Protein AF-A0A0D3ILX6-F1 (afdb_monomer)

Foldseek 3Di:
DPCPCVVVCVVVVVVVVVVVLVVCVVVVVCPPSVCVCPDPVNVVVVQLVVLLVVCLVVLVVVVVVVDPDDDDDDPVVVVVVVVVSSVVSSVVSVVCCVPPVVVVVVVVVVVCVVVVPPD

InterPro domains:
  IPR052728 Oxygen and lipid transport regulator [PTHR11161] (2-114)

Organism: Emiliania huxleyi (strain CCMP1516) (NCBI:txid280463)

Secondary structure (DSSP, 8-state):
-TTHHHHHHHHHHHHHHHHHHHHHHHTT--HHHHHHHH-HHHHHHHHHHHHHHHHHHHHHHHHHHT--S-----HHHHHHHHHHHHHHHHHHHHHHIIIIIHHHHHHHHHHHHHTT---

pLDDT: mean 83.89, std 6.98, range [50.09, 94.06]

Sequence (119 aa):
AQNVSYIALSRLGWPVGLSAVAYLCFSGQAPLVNGLLSWWPLQVFGKLTFAAYIVHPVVMYGVNYSTTAPIEFSDIWFAKSFTSFLAWASLLALLLWLLAEKPAANLLALALGRLGLKG

Structure (mmCIF, N/CA/C/O backbone):
data_AF-A0A0D3ILX6-F1
#
_entry.id   AF-A0A0D3ILX6-F1
#
loop_
_atom_site.group_PDB
_atom_site.id
_atom_site.type_symbol
_atom_site.label_atom_id
_atom_site.label_alt_id
_atom_site.label_comp_id
_atom_site.label_asym_id
_atom_site.label_entity_id
_atom_site.label_seq_id
_atom_site.pdbx_PDB_ins_code
_atom_site.Cartn_x
_atom_site.Cartn_y
_atom_site.Cartn_z
_atom_site.occupancy
_atom_site.B_iso_or_equiv
_atom_site.auth_seq_id
_atom_site.auth_comp_id
_atom_site.auth_asym_id
_atom_site.auth_atom_id
_atom_site.pdbx_PDB_model_num
ATOM 1 N N . ALA A 1 1 ? 11.686 -34.018 -13.038 1.00 52.91 1 ALA A N 1
ATOM 2 C CA . ALA A 1 1 ? 10.743 -34.257 -11.919 1.00 52.91 1 ALA A CA 1
ATOM 3 C C . ALA A 1 1 ? 10.993 -33.382 -10.674 1.00 52.91 1 ALA A C 1
ATOM 5 O O . ALA A 1 1 ? 10.181 -33.415 -9.762 1.00 52.91 1 ALA A O 1
ATOM 6 N N . GLN A 1 2 ? 12.069 -32.585 -10.606 1.00 58.31 2 GLN A N 1
ATOM 7 C CA . GLN A 1 2 ? 12.555 -32.001 -9.343 1.00 58.31 2 GLN A CA 1
ATOM 8 C C . GLN A 1 2 ? 11.831 -30.719 -8.862 1.00 58.31 2 GLN A C 1
ATOM 10 O O . GLN A 1 2 ? 12.075 -30.294 -7.743 1.00 58.31 2 GLN A O 1
ATOM 15 N N . ASN A 1 3 ? 10.907 -30.125 -9.634 1.00 69.44 3 ASN A N 1
ATOM 16 C CA . ASN A 1 3 ? 10.350 -28.798 -9.293 1.00 69.44 3 ASN A CA 1
ATOM 17 C C . ASN A 1 3 ? 8.823 -28.766 -9.102 1.00 69.44 3 ASN A C 1
ATOM 19 O O . ASN A 1 3 ? 8.269 -27.708 -8.815 1.00 69.44 3 ASN A O 1
ATOM 23 N N . VAL A 1 4 ? 8.120 -29.895 -9.245 1.00 81.06 4 VAL A N 1
ATOM 24 C CA . VAL A 1 4 ? 6.645 -29.919 -9.142 1.00 81.06 4 VAL A CA 1
ATOM 25 C C . VAL A 1 4 ? 6.190 -29.618 -7.711 1.00 81.06 4 VAL A C 1
ATOM 27 O O . VAL A 1 4 ? 5.249 -28.853 -7.509 1.00 81.06 4 VAL A O 1
ATOM 30 N N . SER A 1 5 ? 6.908 -30.143 -6.714 1.00 79.00 5 SER A N 1
ATOM 31 C CA . SER A 1 5 ? 6.676 -29.833 -5.300 1.00 79.00 5 SER A CA 1
ATOM 32 C C . SER A 1 5 ? 6.920 -28.353 -4.997 1.00 79.00 5 SER A C 1
ATOM 34 O O . SER A 1 5 ? 6.090 -27.722 -4.353 1.00 79.00 5 SER A O 1
ATOM 36 N N . TYR A 1 6 ? 8.004 -27.766 -5.510 1.00 84.12 6 TYR A N 1
ATOM 37 C CA . TYR A 1 6 ? 8.312 -26.348 -5.306 1.00 84.12 6 TYR A CA 1
ATOM 38 C C . TYR A 1 6 ? 7.217 -25.427 -5.866 1.00 84.12 6 TYR A C 1
ATOM 40 O O . TYR A 1 6 ? 6.761 -24.512 -5.182 1.00 84.12 6 TYR A O 1
ATOM 48 N N . ILE A 1 7 ? 6.735 -25.695 -7.081 1.00 84.38 7 ILE A N 1
ATOM 49 C CA . ILE A 1 7 ? 5.687 -24.885 -7.720 1.00 84.38 7 ILE A CA 1
ATOM 50 C C . ILE A 1 7 ? 4.349 -25.025 -6.973 1.00 84.38 7 ILE A C 1
ATOM 52 O O . ILE A 1 7 ? 3.655 -24.033 -6.761 1.00 84.38 7 ILE A O 1
ATOM 56 N N . ALA A 1 8 ? 4.001 -26.233 -6.520 1.00 85.19 8 ALA A N 1
ATOM 57 C CA . ALA A 1 8 ? 2.767 -26.468 -5.771 1.00 85.19 8 ALA A CA 1
ATOM 58 C C . ALA A 1 8 ? 2.792 -25.833 -4.367 1.00 85.19 8 ALA A C 1
ATOM 60 O O . ALA A 1 8 ? 1.817 -25.205 -3.953 1.00 85.19 8 ALA A O 1
ATOM 61 N N . LEU A 1 9 ? 3.906 -25.959 -3.636 1.00 85.00 9 LEU A N 1
ATOM 62 C CA . LEU A 1 9 ? 4.015 -25.461 -2.262 1.00 85.00 9 LEU A CA 1
ATOM 63 C C . LEU A 1 9 ? 4.280 -23.955 -2.196 1.00 85.00 9 LEU A C 1
ATOM 65 O O . LEU A 1 9 ? 3.801 -23.312 -1.269 1.00 85.00 9 LEU A O 1
ATOM 69 N N . SER A 1 10 ? 4.994 -23.369 -3.159 1.00 86.12 10 SER A N 1
ATOM 70 C CA . SER A 1 10 ? 5.305 -21.928 -3.155 1.00 86.12 10 SER A CA 1
ATOM 71 C C . SER A 1 10 ? 4.049 -21.054 -3.147 1.00 86.12 10 SER A C 1
ATOM 73 O O . SER A 1 10 ? 3.985 -20.068 -2.415 1.00 86.12 10 SER A O 1
ATOM 75 N N . ARG A 1 11 ? 3.008 -21.449 -3.889 1.00 83.62 11 ARG A N 1
ATOM 76 C CA . ARG A 1 11 ? 1.733 -20.720 -3.933 1.00 83.62 11 ARG A CA 1
ATOM 77 C C . ARG A 1 11 ? 0.870 -20.932 -2.685 1.00 83.62 11 ARG A C 1
ATOM 79 O O . ARG A 1 11 ? 0.099 -20.045 -2.333 1.00 83.62 11 ARG A O 1
ATOM 86 N N . LEU A 1 12 ? 0.995 -22.087 -2.025 1.00 89.94 12 LEU A N 1
ATOM 87 C CA . LEU A 1 12 ? 0.221 -22.445 -0.828 1.00 89.94 12 LEU A CA 1
ATOM 88 C C . LEU A 1 12 ? 0.898 -22.027 0.483 1.00 89.94 12 LEU A C 1
ATOM 90 O O . LEU A 1 12 ? 0.209 -21.791 1.471 1.00 89.94 12 LEU A O 1
ATOM 94 N N . GLY A 1 13 ? 2.222 -21.885 0.504 1.00 90.94 13 GLY A N 1
ATOM 95 C CA . GLY A 1 13 ? 2.972 -21.544 1.713 1.00 90.94 13 GLY A CA 1
ATOM 96 C C . GLY A 1 13 ? 2.537 -20.208 2.312 1.00 90.94 13 GLY A C 1
ATOM 97 O O . GLY A 1 13 ? 2.346 -20.104 3.521 1.00 90.94 13 GLY A O 1
ATOM 98 N N . TRP A 1 14 ? 2.292 -19.209 1.460 1.00 88.12 14 TRP A N 1
ATOM 99 C CA . TRP A 1 14 ? 1.811 -17.896 1.888 1.00 88.12 14 TRP A CA 1
ATOM 100 C C . TRP A 1 14 ? 0.410 -17.927 2.534 1.00 88.12 14 TRP A C 1
ATOM 102 O O . TRP A 1 14 ? 0.295 -17.508 3.688 1.00 88.12 14 TRP A O 1
ATOM 112 N N . PRO A 1 15 ? -0.657 -18.438 1.878 1.00 93.56 15 PRO A N 1
ATOM 113 C CA . PRO A 1 15 ? -1.985 -18.484 2.490 1.00 93.56 15 PRO A CA 1
ATOM 114 C C . PRO A 1 15 ? -2.047 -19.408 3.712 1.00 93.56 15 PRO A C 1
ATOM 116 O O . PRO A 1 15 ? -2.723 -19.071 4.681 1.00 93.56 15 PRO A O 1
ATOM 119 N N . VAL A 1 16 ? -1.318 -20.531 3.713 1.00 94.06 16 VAL A N 1
ATOM 120 C CA . VAL A 1 16 ? -1.247 -21.422 4.883 1.00 94.06 16 VAL A CA 1
ATOM 121 C C . VAL A 1 16 ? -0.596 -20.701 6.064 1.00 94.06 16 VAL A C 1
ATOM 123 O O . VAL A 1 16 ? -1.165 -20.694 7.155 1.00 94.06 16 VAL A O 1
ATOM 126 N N . GLY A 1 17 ? 0.530 -20.015 5.847 1.00 91.31 17 GLY A N 1
ATOM 127 C CA . GLY A 1 17 ? 1.182 -19.206 6.880 1.00 91.31 17 GLY A CA 1
ATOM 128 C C . GLY A 1 17 ? 0.269 -18.107 7.433 1.00 91.31 17 GLY A C 1
ATOM 129 O O . GLY A 1 17 ? 0.117 -17.986 8.647 1.00 91.31 17 GLY A O 1
ATOM 130 N N . LEU A 1 18 ? -0.412 -17.362 6.557 1.00 90.19 18 LEU A N 1
ATOM 131 C CA . LEU A 1 18 ? -1.393 -16.344 6.953 1.00 90.19 18 LEU A CA 1
ATOM 132 C C . LEU A 1 18 ? -2.551 -16.925 7.772 1.00 90.19 18 LEU A C 1
ATOM 134 O O . LEU A 1 18 ? -2.943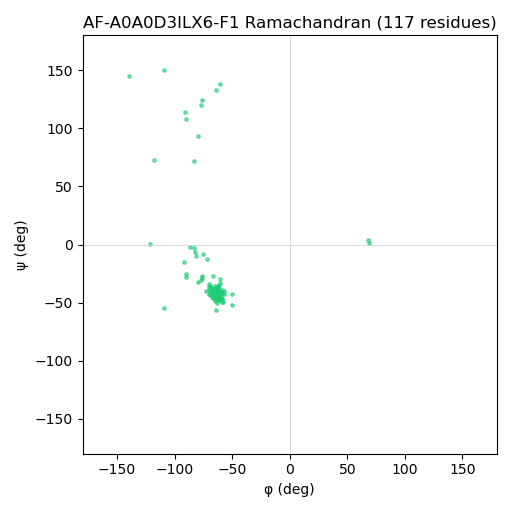 -16.330 8.773 1.00 90.19 18 LEU A O 1
ATOM 138 N N . SER A 1 19 ? -3.085 -18.084 7.378 1.00 91.94 19 SER A N 1
ATOM 139 C CA . SER A 1 19 ? -4.180 -18.737 8.103 1.00 91.94 19 SER A CA 1
ATOM 140 C C . SER A 1 19 ? -3.765 -19.173 9.510 1.00 91.94 19 SER A C 1
ATOM 142 O O . SER A 1 19 ? -4.531 -18.997 10.455 1.00 91.94 19 SER A O 1
ATOM 144 N N . ALA A 1 20 ? -2.526 -19.651 9.673 1.00 91.19 20 ALA A N 1
ATOM 145 C CA . ALA A 1 20 ? -1.971 -19.995 10.976 1.00 91.19 20 ALA A CA 1
ATOM 146 C C . ALA A 1 20 ? -1.817 -18.751 11.865 1.00 91.19 20 ALA A C 1
ATOM 148 O O . ALA A 1 20 ? -2.216 -18.778 13.027 1.00 91.19 20 ALA A O 1
ATOM 149 N N . VAL A 1 21 ? -1.313 -17.639 11.318 1.00 88.81 21 VAL A N 1
ATOM 150 C CA . VAL A 1 21 ? -1.218 -16.359 12.045 1.00 88.81 21 VAL A CA 1
ATOM 151 C C . VAL A 1 21 ? -2.603 -15.863 12.465 1.00 88.81 21 VAL A C 1
ATOM 153 O O . VAL A 1 21 ? -2.795 -15.494 13.621 1.00 88.81 21 VAL A O 1
ATOM 156 N N . ALA A 1 22 ? -3.587 -15.903 11.563 1.00 89.31 22 ALA A N 1
ATOM 157 C CA . ALA A 1 22 ? -4.959 -15.514 11.873 1.00 89.31 22 ALA A CA 1
ATOM 158 C C . ALA A 1 22 ? -5.553 -16.390 12.987 1.00 89.31 22 ALA A C 1
ATOM 160 O O . ALA A 1 22 ? -6.116 -15.864 13.945 1.00 89.31 22 ALA A O 1
ATOM 161 N N . TYR A 1 23 ? -5.371 -17.711 12.908 1.00 90.06 23 TYR A N 1
ATOM 162 C CA . TYR A 1 23 ? -5.813 -18.649 13.939 1.00 90.06 23 TYR A CA 1
ATOM 163 C C . TYR A 1 23 ? -5.184 -18.350 15.307 1.00 90.06 23 TYR A C 1
ATOM 165 O O . TYR A 1 23 ? -5.881 -18.345 16.321 1.00 90.06 23 TYR A O 1
ATOM 173 N N . LEU A 1 24 ? -3.887 -18.034 15.347 1.00 87.88 24 LEU A N 1
ATOM 174 C CA . LEU A 1 24 ? -3.193 -17.646 16.577 1.00 87.88 24 LEU A CA 1
ATOM 175 C C . LEU A 1 24 ? -3.749 -16.349 17.184 1.00 87.88 24 LEU A C 1
ATOM 177 O O . LEU A 1 24 ? -3.869 -16.257 18.407 1.00 87.88 24 LEU A O 1
ATOM 181 N N . CYS A 1 25 ? -4.126 -15.375 16.350 1.00 83.94 25 CYS A N 1
ATOM 182 C CA . CYS A 1 25 ? -4.801 -14.157 16.801 1.00 83.94 25 CYS A CA 1
ATOM 183 C C . CYS A 1 25 ? -6.202 -14.451 17.363 1.00 83.94 25 CYS A C 1
ATOM 185 O O . CYS A 1 25 ? -6.545 -13.929 18.420 1.00 83.94 25 CYS A O 1
ATOM 187 N N . PHE A 1 26 ? -6.989 -15.313 16.708 1.00 85.25 26 PHE A N 1
ATOM 188 C CA . PHE A 1 26 ? -8.325 -15.702 17.187 1.00 85.25 26 PHE A CA 1
ATOM 189 C C . PHE A 1 26 ? -8.285 -16.504 18.490 1.00 85.25 26 PHE A C 1
ATOM 191 O O . PHE A 1 26 ? -9.129 -16.308 19.359 1.00 85.25 26 PHE A O 1
ATOM 198 N N . SER A 1 27 ? -7.296 -17.385 18.645 1.00 86.38 27 SER A N 1
ATOM 199 C CA . SER A 1 27 ? -7.116 -18.207 19.847 1.00 86.38 27 SER A CA 1
ATOM 200 C C . SER A 1 27 ? -6.633 -17.389 21.060 1.00 86.38 27 SER A C 1
ATOM 202 O O . SER A 1 27 ? -6.629 -17.874 22.189 1.00 86.38 27 SER A O 1
ATOM 204 N N . GLY A 1 28 ? -6.196 -16.138 20.854 1.00 80.00 28 GLY A N 1
ATOM 205 C CA . GLY A 1 28 ? -5.710 -15.251 21.919 1.00 80.00 28 GLY A CA 1
ATOM 206 C C . GLY A 1 28 ? -4.385 -15.690 22.557 1.00 80.00 28 GLY A C 1
ATOM 207 O O . GLY A 1 28 ? -3.906 -15.049 23.489 1.00 80.00 28 GLY A O 1
ATOM 208 N N . GLN A 1 29 ? -3.763 -16.761 22.053 1.00 76.94 29 GLN A N 1
ATOM 209 C CA . GLN A 1 29 ? -2.568 -17.375 22.645 1.00 76.94 29 GLN A CA 1
ATOM 210 C C . GLN A 1 29 ? -1.248 -16.744 22.183 1.00 76.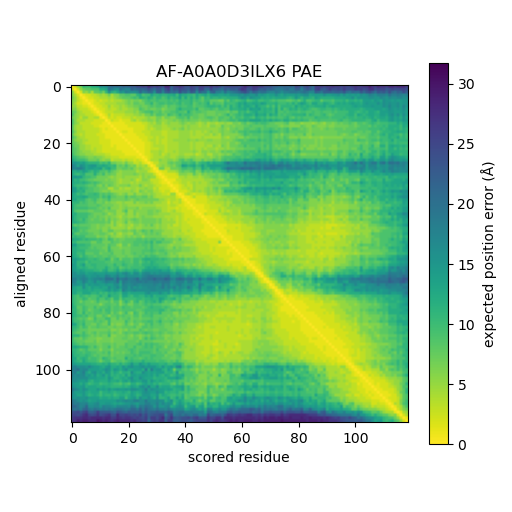94 29 GLN A C 1
ATOM 212 O O . GLN A 1 29 ? -0.180 -17.129 22.653 1.00 76.94 29 GLN A O 1
ATOM 217 N N . ALA A 1 30 ? -1.302 -15.756 21.285 1.00 81.69 30 ALA A N 1
ATOM 218 C CA . ALA A 1 30 ? -0.131 -15.068 20.750 1.00 81.69 30 ALA A CA 1
ATOM 219 C C . ALA A 1 30 ? -0.143 -13.564 21.098 1.00 81.69 30 ALA A C 1
ATOM 221 O O . ALA A 1 30 ? -0.344 -12.728 20.210 1.00 81.69 30 ALA A O 1
ATOM 222 N N . PRO A 1 31 ? 0.105 -13.180 22.369 1.00 77.38 31 PRO A N 1
ATOM 223 C CA . PRO A 1 31 ? 0.105 -11.775 22.786 1.00 77.38 31 PRO A CA 1
ATOM 224 C C . PRO A 1 31 ? 1.162 -10.942 22.047 1.00 77.38 31 PRO A C 1
ATOM 226 O O . PRO A 1 31 ? 0.933 -9.767 21.777 1.00 77.38 31 PRO A O 1
ATOM 229 N N . LEU A 1 32 ? 2.283 -11.557 21.644 1.00 81.44 32 LEU A N 1
ATOM 230 C CA . LEU A 1 32 ? 3.322 -10.900 20.847 1.00 81.44 32 LEU A CA 1
ATOM 231 C C . LEU A 1 32 ? 2.831 -10.541 19.435 1.00 81.44 32 LEU A C 1
ATOM 233 O O 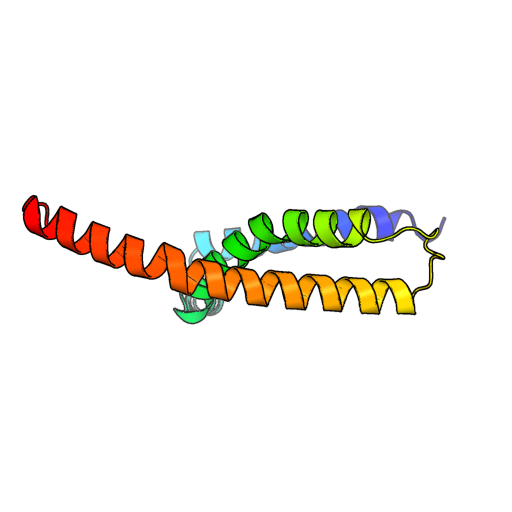. LEU A 1 32 ? 3.037 -9.420 18.976 1.00 81.44 32 LEU A O 1
ATOM 237 N N . VAL A 1 33 ? 2.162 -11.479 18.757 1.00 82.06 33 VAL A N 1
ATOM 238 C CA . VAL A 1 33 ? 1.629 -11.265 17.402 1.00 82.06 33 VAL A CA 1
ATOM 239 C C . VAL A 1 33 ? 0.503 -10.241 17.446 1.00 82.06 33 VAL A C 1
ATOM 241 O O . VAL A 1 33 ? 0.506 -9.308 16.652 1.00 82.06 33 VAL A O 1
ATOM 244 N N . ASN A 1 34 ? -0.411 -10.363 18.412 1.00 82.00 34 ASN A N 1
ATOM 245 C CA . ASN A 1 34 ? -1.498 -9.406 18.587 1.00 82.00 34 ASN A CA 1
ATOM 246 C C . ASN A 1 34 ? -0.970 -7.997 18.906 1.00 82.00 34 ASN A C 1
ATOM 248 O O . ASN A 1 34 ? -1.429 -7.021 18.322 1.00 82.00 34 ASN A O 1
ATOM 252 N N . GLY A 1 35 ? 0.051 -7.883 19.763 1.00 82.75 35 GLY A N 1
ATOM 253 C CA . GLY A 1 35 ? 0.707 -6.610 20.060 1.00 82.75 35 GLY A CA 1
ATOM 254 C C . GLY A 1 35 ? 1.328 -5.970 18.817 1.00 82.75 35 GLY A C 1
ATOM 255 O O . GLY A 1 35 ? 1.061 -4.804 18.537 1.00 82.75 35 GLY A O 1
ATOM 256 N N . LEU A 1 36 ? 2.071 -6.745 18.020 1.00 85.75 36 LEU A N 1
ATOM 257 C CA . LEU A 1 36 ? 2.668 -6.264 16.772 1.00 85.75 36 LEU A CA 1
ATOM 258 C C . LEU A 1 36 ? 1.606 -5.843 15.744 1.00 85.75 36 LEU A C 1
ATOM 260 O O . LEU A 1 36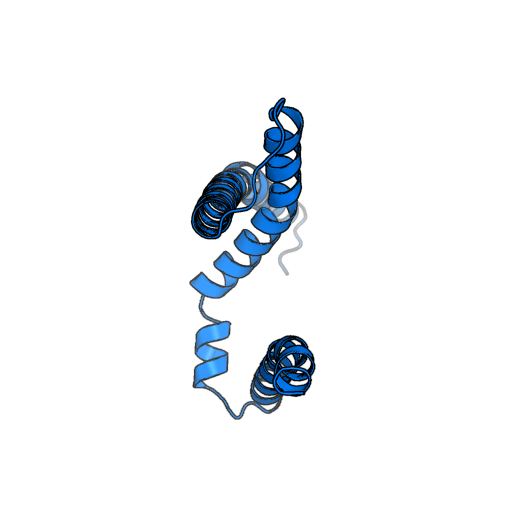 ? 1.740 -4.789 15.128 1.00 85.75 36 LEU A O 1
ATOM 264 N N . LEU A 1 37 ? 0.542 -6.635 15.573 1.00 79.44 37 LEU A N 1
ATOM 265 C CA . LEU A 1 37 ? -0.532 -6.346 14.616 1.00 79.44 37 LEU A CA 1
ATOM 266 C C . LEU A 1 37 ? -1.396 -5.154 15.037 1.00 79.44 37 LEU A C 1
ATOM 268 O O . LEU A 1 37 ? -1.844 -4.380 14.194 1.00 79.44 37 LEU A O 1
ATOM 272 N N . SER A 1 38 ? -1.600 -4.981 16.343 1.00 83.50 38 SER A N 1
ATOM 273 C CA . SER A 1 38 ? -2.300 -3.828 16.911 1.00 83.50 38 SER A CA 1
ATOM 274 C C . SER A 1 38 ? -1.456 -2.553 16.915 1.00 83.50 38 SER A C 1
ATOM 276 O O . SER A 1 38 ? -1.982 -1.479 17.211 1.00 83.50 38 SER A O 1
ATOM 278 N N . TRP A 1 39 ? -0.165 -2.644 16.582 1.00 87.12 39 TRP A N 1
ATOM 279 C CA . TRP A 1 39 ? 0.744 -1.516 16.676 1.00 87.12 39 TRP A CA 1
ATOM 280 C C . TRP A 1 39 ? 0.330 -0.403 15.707 1.00 87.12 39 TRP A C 1
ATOM 282 O O . TRP A 1 39 ? 0.068 -0.643 14.526 1.00 87.12 39 TRP A O 1
ATOM 292 N N . TRP A 1 40 ? 0.287 0.836 16.204 1.00 84.38 40 TRP A N 1
ATOM 293 C CA . TRP A 1 40 ? -0.166 2.007 15.445 1.00 84.38 40 TRP A CA 1
ATOM 294 C C . TRP A 1 40 ? 0.500 2.159 14.060 1.00 84.38 40 TRP A C 1
ATOM 296 O O . TRP A 1 40 ? -0.220 2.393 13.086 1.00 84.38 40 TRP A O 1
ATOM 306 N N . PRO A 1 41 ? 1.826 1.952 13.902 1.00 83.25 41 PRO A N 1
ATOM 307 C CA . PRO A 1 41 ? 2.468 2.003 12.593 1.00 83.25 41 PRO A CA 1
ATOM 308 C C . PRO A 1 41 ? 1.934 0.947 11.624 1.00 83.25 41 PRO A C 1
ATOM 310 O O . PRO A 1 41 ? 1.769 1.246 10.447 1.00 83.25 41 PRO A O 1
ATOM 313 N N . LEU A 1 42 ? 1.618 -0.262 12.102 1.00 83.56 42 LEU A N 1
ATOM 314 C CA . LEU A 1 42 ? 1.103 -1.345 11.261 1.00 83.56 42 LEU A CA 1
ATOM 315 C C . LEU A 1 42 ? -0.319 -1.049 10.772 1.00 83.56 42 LEU A C 1
ATOM 317 O O . LEU A 1 42 ? -0.650 -1.321 9.618 1.00 83.56 42 LEU A O 1
ATOM 321 N N . GLN A 1 43 ? -1.137 -0.418 11.619 1.00 82.44 43 GLN A N 1
ATOM 322 C CA . GLN A 1 43 ? -2.470 0.044 11.230 1.00 82.44 43 GLN A CA 1
ATOM 323 C C . GLN A 1 43 ? -2.403 1.119 10.136 1.00 82.44 43 GLN A C 1
ATOM 325 O O . GLN A 1 43 ? -3.169 1.077 9.171 1.00 82.44 43 GLN A O 1
ATOM 330 N N . VAL A 1 44 ? -1.473 2.074 10.253 1.00 81.62 44 VAL A N 1
ATOM 331 C CA . VAL A 1 44 ? -1.236 3.093 9.216 1.00 81.62 44 VAL A CA 1
ATOM 332 C C . VAL A 1 44 ? -0.686 2.452 7.941 1.00 81.62 44 VAL A C 1
ATOM 334 O O . VAL A 1 44 ? -1.141 2.769 6.843 1.00 81.62 44 VAL A O 1
ATOM 337 N N . PHE A 1 45 ? 0.243 1.507 8.075 1.00 84.00 45 PHE A N 1
ATOM 338 C CA . PHE A 1 45 ? 0.843 0.794 6.952 1.00 84.00 45 PHE A CA 1
ATOM 339 C C . PHE A 1 45 ? -0.186 -0.021 6.157 1.00 84.00 45 PHE A C 1
ATOM 341 O O . PHE A 1 45 ? -0.118 -0.063 4.928 1.00 84.00 45 PHE A O 1
ATOM 348 N N . GLY A 1 46 ? -1.182 -0.608 6.828 1.00 83.75 46 GLY A N 1
ATOM 349 C CA . GLY A 1 46 ? -2.297 -1.293 6.171 1.00 83.75 46 GLY A CA 1
ATOM 350 C C . GLY A 1 46 ? -3.096 -0.367 5.248 1.00 83.75 46 GLY A C 1
ATOM 351 O O . GLY A 1 46 ? -3.335 -0.707 4.090 1.00 83.75 46 GLY A O 1
ATOM 352 N N . LYS A 1 47 ? -3.431 0.841 5.720 1.00 80.62 47 LYS A N 1
ATOM 353 C CA . LYS A 1 47 ? -4.121 1.862 4.906 1.00 80.62 47 LYS A CA 1
ATOM 354 C C . LYS A 1 47 ? -3.267 2.311 3.721 1.00 80.62 47 LYS A C 1
ATOM 356 O O . LYS A 1 47 ? -3.752 2.383 2.595 1.00 80.62 47 LYS A O 1
ATOM 361 N N . LEU A 1 48 ? -1.975 2.536 3.957 1.00 84.00 48 LEU A N 1
ATOM 362 C CA . LEU A 1 48 ? -1.045 2.948 2.910 1.00 84.00 48 LEU A CA 1
ATOM 363 C C . LEU A 1 48 ? -0.865 1.873 1.830 1.00 84.00 48 LEU A C 1
ATOM 365 O O . LEU A 1 48 ? -0.823 2.190 0.645 1.00 84.00 48 LEU A O 1
ATOM 369 N N . THR A 1 49 ? -0.792 0.601 2.227 1.00 87.31 49 THR A N 1
ATOM 370 C CA . THR A 1 49 ? -0.659 -0.532 1.298 1.00 87.31 49 THR A CA 1
ATOM 371 C C . THR A 1 49 ? -1.890 -0.657 0.406 1.00 87.31 49 THR A C 1
ATOM 373 O O . THR A 1 49 ? -1.759 -0.925 -0.786 1.00 87.31 49 THR A O 1
ATOM 376 N N . PHE A 1 50 ? -3.083 -0.403 0.950 1.00 86.12 50 PHE A N 1
ATOM 377 C CA . PHE A 1 50 ? -4.309 -0.363 0.158 1.00 86.12 50 PHE A CA 1
ATOM 378 C C . PHE A 1 50 ? -4.296 0.783 -0.867 1.00 86.12 50 PHE A C 1
ATOM 380 O O . PHE A 1 50 ? -4.566 0.555 -2.047 1.00 86.12 50 PHE A O 1
ATOM 387 N N . ALA A 1 51 ? -3.899 1.992 -0.459 1.00 85.69 51 ALA A N 1
ATOM 388 C CA . ALA A 1 51 ? -3.743 3.114 -1.385 1.00 85.69 51 ALA A CA 1
ATOM 389 C C . ALA A 1 51 ? -2.693 2.817 -2.476 1.00 85.69 51 ALA A C 1
ATOM 391 O O . ALA A 1 51 ? -2.928 3.071 -3.658 1.00 85.69 51 ALA A O 1
ATOM 392 N N . ALA A 1 52 ? -1.564 2.205 -2.105 1.00 88.75 52 ALA A N 1
ATOM 393 C CA . ALA A 1 52 ? -0.525 1.783 -3.041 1.00 88.75 52 ALA A CA 1
ATOM 394 C C . ALA A 1 52 ? -1.026 0.733 -4.031 1.00 88.75 52 ALA A C 1
ATOM 396 O O . ALA A 1 52 ? -0.707 0.830 -5.212 1.00 88.75 52 ALA A O 1
ATOM 397 N N . TYR A 1 53 ? -1.847 -0.220 -3.587 1.00 88.50 53 TYR A N 1
ATOM 398 C CA . TYR A 1 53 ? -2.442 -1.234 -4.454 1.00 88.50 53 TYR A CA 1
ATOM 399 C C . TYR A 1 53 ? -3.305 -0.621 -5.565 1.00 88.50 53 TYR A C 1
ATOM 401 O O . TYR A 1 53 ? -3.195 -1.042 -6.713 1.00 88.50 53 TYR A O 1
ATOM 409 N N . ILE A 1 54 ? -4.112 0.400 -5.254 1.00 87.19 54 ILE A N 1
ATOM 410 C CA . ILE A 1 54 ? -4.962 1.076 -6.249 1.00 87.19 54 ILE A CA 1
ATOM 411 C C . ILE A 1 54 ? -4.124 1.908 -7.229 1.00 87.19 54 ILE A C 1
ATOM 413 O O . ILE A 1 54 ? -4.412 1.941 -8.424 1.00 87.19 54 ILE A O 1
ATOM 417 N N . VAL A 1 55 ? -3.077 2.578 -6.745 1.00 87.88 55 VAL A N 1
ATOM 418 C CA . VAL A 1 55 ? -2.227 3.443 -7.579 1.00 87.88 55 VAL A CA 1
ATOM 419 C C . VAL A 1 55 ? -1.258 2.638 -8.449 1.00 87.88 55 VAL A C 1
ATOM 421 O O . VAL A 1 55 ? -0.926 3.054 -9.558 1.00 87.88 55 VAL A O 1
ATOM 424 N N . HIS A 1 56 ? -0.825 1.468 -7.986 1.00 88.25 56 HIS A N 1
ATOM 425 C CA . HIS A 1 56 ? 0.116 0.607 -8.694 1.00 88.25 56 HIS A CA 1
ATOM 426 C C . HIS A 1 56 ? -0.252 0.328 -10.168 1.00 88.25 56 HIS A C 1
ATOM 428 O O . HIS A 1 56 ? 0.592 0.599 -11.026 1.00 88.25 56 HIS A O 1
ATOM 434 N N . PRO A 1 57 ? -1.475 -0.130 -10.524 1.00 87.69 57 PRO A N 1
ATOM 435 C CA . PRO A 1 57 ? -1.847 -0.350 -11.921 1.00 87.69 57 PRO A CA 1
ATOM 436 C C . PRO A 1 57 ? -1.800 0.936 -12.751 1.00 87.69 57 PRO A C 1
ATOM 438 O O . PRO A 1 57 ? -1.392 0.884 -13.906 1.00 87.69 57 PRO A O 1
ATOM 441 N N . VAL A 1 58 ? -2.138 2.098 -12.181 1.00 86.81 58 VAL A N 1
ATOM 442 C CA . VAL A 1 58 ? -2.063 3.392 -12.885 1.00 86.81 58 VAL A CA 1
ATOM 443 C C . VAL A 1 58 ? -0.622 3.704 -13.296 1.00 86.81 58 VAL A C 1
ATOM 445 O O . VAL A 1 58 ? -0.370 4.077 -14.442 1.00 86.81 58 VAL A O 1
ATOM 448 N N . VAL A 1 59 ? 0.336 3.489 -12.389 1.00 86.25 59 VAL A N 1
ATOM 449 C CA . VAL A 1 59 ? 1.769 3.663 -12.674 1.00 86.25 59 VAL A CA 1
ATOM 450 C C . VAL A 1 59 ? 2.239 2.653 -13.719 1.00 86.25 59 VAL A C 1
ATOM 452 O O . VAL A 1 59 ? 2.946 3.026 -14.654 1.00 86.25 59 VAL A O 1
ATOM 455 N N . MET A 1 60 ? 1.826 1.386 -13.598 1.00 87.62 60 MET A N 1
ATOM 456 C CA . MET A 1 60 ? 2.169 0.362 -14.587 1.00 87.62 60 MET A CA 1
ATOM 457 C C . MET A 1 60 ? 1.659 0.746 -15.974 1.00 87.62 60 MET A C 1
ATOM 459 O O . MET A 1 60 ? 2.444 0.741 -16.919 1.00 87.62 60 MET A O 1
ATOM 463 N N . TYR A 1 61 ? 0.388 1.130 -16.106 1.00 87.88 61 TYR A N 1
ATOM 464 C CA . TYR A 1 61 ? -0.171 1.562 -17.384 1.00 87.88 61 TYR A CA 1
ATOM 465 C C . TYR A 1 61 ? 0.583 2.769 -17.946 1.00 87.88 61 TYR A C 1
ATOM 467 O O . TYR A 1 61 ? 0.991 2.724 -19.103 1.00 87.88 61 TYR A O 1
ATOM 475 N N . GLY A 1 62 ? 0.856 3.801 -17.141 1.00 85.44 62 GLY A N 1
ATOM 476 C CA . GLY A 1 62 ? 1.592 4.985 -17.602 1.00 85.44 62 GLY A CA 1
ATOM 477 C C . GLY A 1 62 ? 2.978 4.663 -18.177 1.00 85.44 62 GLY A C 1
ATOM 478 O O . GLY A 1 62 ? 3.353 5.177 -19.233 1.00 85.44 62 GLY A O 1
ATOM 479 N N . VAL A 1 63 ? 3.723 3.763 -17.528 1.00 84.75 63 VAL A N 1
ATOM 480 C CA . VAL A 1 63 ? 5.052 3.341 -18.001 1.00 84.75 63 VAL A CA 1
ATOM 481 C C . VAL A 1 63 ? 4.954 2.441 -19.237 1.00 84.75 63 VAL A C 1
ATOM 483 O O . VAL A 1 63 ? 5.739 2.602 -20.171 1.00 84.75 63 VAL A O 1
ATOM 486 N N . ASN A 1 64 ? 3.976 1.532 -19.284 1.00 83.81 64 ASN A N 1
ATOM 487 C CA . ASN A 1 64 ? 3.788 0.635 -20.427 1.00 83.81 64 ASN A CA 1
ATOM 488 C C . ASN A 1 64 ? 3.351 1.399 -21.686 1.00 83.81 64 ASN A C 1
ATOM 490 O O . ASN A 1 64 ? 3.896 1.144 -22.753 1.00 83.81 64 ASN A O 1
ATOM 494 N N . TYR A 1 65 ? 2.457 2.388 -21.573 1.00 85.56 65 TYR A N 1
ATOM 495 C CA . TYR A 1 65 ? 2.067 3.235 -22.711 1.00 85.56 65 TYR A CA 1
ATOM 496 C C . TYR A 1 65 ? 3.205 4.123 -23.224 1.00 85.56 65 TYR A C 1
ATOM 498 O O . TYR A 1 65 ? 3.221 4.478 -24.399 1.00 85.56 65 TYR A O 1
ATOM 506 N N . SER A 1 66 ? 4.163 4.471 -22.362 1.00 81.62 66 SER A N 1
ATOM 507 C CA . SER A 1 66 ? 5.342 5.254 -22.753 1.00 81.62 66 SER A CA 1
ATOM 508 C C . SER A 1 66 ? 6.443 4.403 -23.396 1.00 81.62 66 SER A C 1
ATOM 510 O O . SER A 1 66 ? 7.425 4.947 -23.900 1.00 81.62 66 SER A O 1
ATOM 512 N N . THR A 1 67 ? 6.322 3.074 -23.357 1.00 81.69 67 THR A N 1
ATOM 513 C CA . THR A 1 67 ? 7.339 2.159 -23.878 1.00 81.69 67 THR A CA 1
ATOM 514 C C . THR A 1 67 ? 7.066 1.846 -25.347 1.00 81.69 67 THR A C 1
ATOM 516 O O . THR A 1 67 ? 6.142 1.112 -25.677 1.00 81.69 67 THR A O 1
ATOM 519 N N . THR A 1 68 ? 7.899 2.387 -26.237 1.00 77.31 68 THR A N 1
ATOM 520 C CA . THR A 1 68 ? 7.773 2.200 -27.697 1.00 77.31 68 THR A CA 1
ATOM 521 C C . THR A 1 68 ? 8.577 1.001 -28.226 1.00 77.31 68 THR A C 1
ATOM 523 O O . THR A 1 68 ? 8.363 0.568 -29.355 1.00 77.31 68 THR A O 1
ATOM 526 N N . ALA A 1 69 ? 9.509 0.456 -27.434 1.00 77.44 69 ALA A N 1
ATOM 527 C CA . ALA A 1 69 ? 10.411 -0.623 -27.843 1.00 77.44 69 ALA A CA 1
ATOM 528 C C . ALA A 1 69 ? 10.081 -1.960 -27.145 1.00 77.44 69 ALA A C 1
ATOM 530 O O . ALA A 1 69 ? 9.618 -1.944 -26.002 1.00 77.44 69 ALA A O 1
ATOM 531 N N . PRO A 1 70 ? 10.343 -3.114 -27.791 1.00 75.81 70 PRO A N 1
ATOM 532 C CA . PRO A 1 70 ? 10.205 -4.414 -27.149 1.00 75.81 70 PRO A CA 1
ATOM 533 C C . PRO A 1 70 ? 11.137 -4.524 -25.940 1.00 75.81 70 PRO A C 1
ATOM 535 O O . PRO A 1 70 ? 12.290 -4.094 -25.972 1.00 75.81 70 PRO A O 1
ATOM 538 N N . ILE A 1 71 ? 10.612 -5.093 -24.861 1.00 78.31 71 ILE A N 1
ATOM 539 C CA . ILE A 1 71 ? 11.339 -5.270 -23.611 1.00 78.31 71 ILE A CA 1
ATOM 540 C C . ILE A 1 71 ? 12.023 -6.636 -23.638 1.00 78.31 71 ILE A C 1
ATOM 542 O O . ILE A 1 71 ? 11.354 -7.667 -23.588 1.00 78.31 71 ILE A O 1
ATOM 546 N N . GLU A 1 72 ? 13.352 -6.638 -23.660 1.00 82.19 72 GLU A N 1
ATOM 547 C CA . GLU A 1 72 ? 14.144 -7.858 -23.503 1.00 82.19 72 GLU A CA 1
ATOM 548 C C . GLU A 1 72 ? 14.160 -8.295 -22.030 1.00 82.19 72 GLU A C 1
ATOM 550 O O . GLU A 1 72 ? 14.516 -7.523 -21.133 1.00 82.19 72 GLU A O 1
ATOM 555 N N . PHE A 1 73 ? 13.754 -9.538 -21.762 1.00 82.44 73 PHE A N 1
ATOM 556 C CA . PHE A 1 73 ? 13.662 -10.059 -20.400 1.00 82.44 73 PHE A CA 1
ATOM 557 C C . PHE A 1 73 ? 15.051 -10.420 -19.857 1.00 82.44 73 PHE A C 1
ATOM 559 O O . PHE A 1 73 ? 15.746 -11.283 -20.388 1.00 82.44 73 PHE A O 1
ATOM 566 N N . SER A 1 74 ? 15.443 -9.775 -18.760 1.00 88.62 74 SER A N 1
ATOM 567 C CA . SER A 1 74 ? 16.667 -10.062 -18.010 1.00 88.62 74 SER A CA 1
ATOM 568 C C . SER A 1 74 ? 16.372 -9.984 -16.513 1.00 88.62 74 SER A C 1
ATOM 570 O O . SER A 1 74 ? 15.589 -9.131 -16.089 1.00 88.62 74 SER A O 1
ATOM 572 N N . ASP A 1 75 ? 17.014 -10.824 -15.698 1.00 88.12 75 ASP A N 1
ATOM 573 C CA . ASP A 1 75 ? 16.786 -10.870 -14.245 1.00 88.12 75 ASP A CA 1
ATOM 574 C C . ASP A 1 75 ? 17.042 -9.512 -13.570 1.00 88.12 75 ASP A C 1
ATOM 576 O O . ASP A 1 75 ? 16.275 -9.056 -12.718 1.00 88.12 75 ASP A O 1
ATOM 580 N N . ILE A 1 76 ? 18.088 -8.810 -14.012 1.00 89.88 76 ILE A N 1
ATOM 581 C CA . ILE A 1 76 ? 18.432 -7.461 -13.542 1.00 89.88 76 ILE A CA 1
ATOM 582 C C . ILE A 1 76 ? 17.389 -6.436 -13.985 1.00 89.88 76 ILE A C 1
ATOM 584 O O . ILE A 1 76 ? 17.034 -5.540 -13.215 1.00 89.88 76 ILE A O 1
ATOM 588 N N . TRP A 1 77 ? 16.872 -6.574 -15.207 1.00 88.25 77 TRP A N 1
ATOM 589 C CA . TRP A 1 77 ? 15.812 -5.707 -15.708 1.00 88.25 77 TRP A CA 1
ATOM 590 C C . TRP A 1 77 ? 14.532 -5.890 -14.886 1.00 88.25 77 TRP A C 1
ATOM 592 O O . TRP A 1 77 ? 13.944 -4.904 -14.444 1.00 88.25 77 TRP A O 1
ATOM 602 N N . PHE A 1 78 ? 14.154 -7.136 -14.587 1.00 86.88 78 PHE A N 1
ATOM 603 C CA . PHE A 1 78 ? 12.990 -7.449 -13.761 1.00 86.88 78 PHE A CA 1
ATOM 604 C C . PHE A 1 78 ? 13.125 -6.874 -12.344 1.00 86.88 78 PHE A C 1
ATOM 606 O O . PHE A 1 78 ? 12.224 -6.176 -11.872 1.00 86.88 78 PHE A O 1
ATOM 613 N N . ALA A 1 79 ? 14.273 -7.080 -11.690 1.00 90.44 79 ALA A N 1
ATOM 614 C CA . ALA A 1 79 ? 14.531 -6.558 -10.348 1.00 90.44 79 ALA A CA 1
ATOM 615 C C . ALA A 1 79 ? 14.501 -5.016 -10.298 1.00 90.44 79 ALA A C 1
ATOM 617 O O . ALA A 1 79 ? 13.889 -4.419 -9.403 1.00 90.44 79 ALA A O 1
ATOM 618 N N . LYS A 1 80 ? 15.116 -4.347 -11.283 1.00 87.75 80 LYS A N 1
ATOM 619 C CA . LYS A 1 80 ? 15.119 -2.879 -11.384 1.00 87.75 80 LYS A CA 1
ATOM 620 C C . LYS A 1 80 ? 13.724 -2.318 -11.657 1.00 87.75 80 LYS A C 1
ATOM 622 O O . LYS A 1 80 ? 13.335 -1.318 -11.052 1.00 87.75 80 LYS A O 1
ATOM 627 N N . SER A 1 81 ? 12.961 -2.951 -12.542 1.00 87.62 81 SER A N 1
ATOM 628 C CA . SER A 1 81 ? 11.590 -2.540 -12.850 1.00 87.62 81 SER A CA 1
ATOM 629 C C . SER A 1 81 ? 10.683 -2.703 -11.632 1.00 87.62 81 SER A C 1
ATOM 631 O O . SER A 1 81 ? 9.991 -1.759 -11.261 1.00 87.62 81 SER A O 1
ATOM 633 N N . PHE A 1 82 ? 10.751 -3.845 -10.942 1.00 87.81 82 PHE A N 1
ATOM 634 C CA . PHE A 1 82 ? 9.959 -4.105 -9.738 1.00 87.81 82 PHE A CA 1
ATOM 635 C C . PHE A 1 82 ? 10.205 -3.064 -8.636 1.00 87.81 82 PHE A C 1
ATOM 637 O O . PHE A 1 82 ? 9.261 -2.471 -8.114 1.00 87.81 82 PHE A O 1
ATOM 644 N N . THR A 1 83 ? 11.473 -2.792 -8.316 1.00 90.12 83 THR A N 1
ATOM 645 C CA . THR A 1 83 ? 11.838 -1.802 -7.288 1.00 90.12 83 THR A CA 1
ATOM 646 C C . THR A 1 83 ? 11.410 -0.386 -7.668 1.00 90.12 83 THR A C 1
ATOM 648 O O . THR A 1 83 ? 10.915 0.351 -6.816 1.00 90.12 83 THR A O 1
ATOM 651 N N . SER A 1 84 ? 11.514 -0.027 -8.951 1.00 88.31 84 SER A N 1
ATOM 652 C CA . SER A 1 84 ? 11.059 1.272 -9.460 1.00 88.31 84 SER A CA 1
ATOM 653 C C . SER A 1 84 ? 9.541 1.429 -9.330 1.00 88.31 84 SER A C 1
ATOM 655 O O . SER A 1 84 ? 9.074 2.431 -8.791 1.00 88.31 84 SER A O 1
ATOM 657 N N . PHE A 1 85 ? 8.758 0.435 -9.765 1.00 89.50 85 PHE A N 1
ATOM 658 C CA . PHE A 1 85 ? 7.297 0.469 -9.641 1.00 89.50 85 PHE A CA 1
ATOM 659 C C . PHE A 1 85 ? 6.840 0.520 -8.184 1.00 89.50 85 PHE A C 1
ATOM 661 O O . PHE A 1 85 ? 5.902 1.249 -7.862 1.00 89.50 85 PHE A O 1
ATOM 668 N N . LEU A 1 86 ? 7.513 -0.212 -7.296 1.00 88.25 86 LEU A N 1
ATOM 669 C CA . LEU A 1 86 ? 7.219 -0.197 -5.866 1.00 88.25 86 LEU A CA 1
ATOM 670 C C . LEU A 1 86 ? 7.516 1.175 -5.237 1.00 88.25 86 LEU A C 1
ATOM 672 O O . LEU A 1 86 ? 6.696 1.695 -4.476 1.00 88.25 86 LEU A O 1
ATOM 676 N N . ALA A 1 87 ? 8.648 1.794 -5.583 1.00 91.00 87 ALA A N 1
ATOM 677 C CA . ALA A 1 87 ? 9.010 3.125 -5.099 1.00 91.00 87 ALA A CA 1
ATOM 678 C C . ALA A 1 87 ? 8.009 4.195 -5.571 1.00 91.00 87 ALA A C 1
ATOM 680 O O . ALA A 1 87 ? 7.509 4.977 -4.767 1.00 91.00 87 ALA A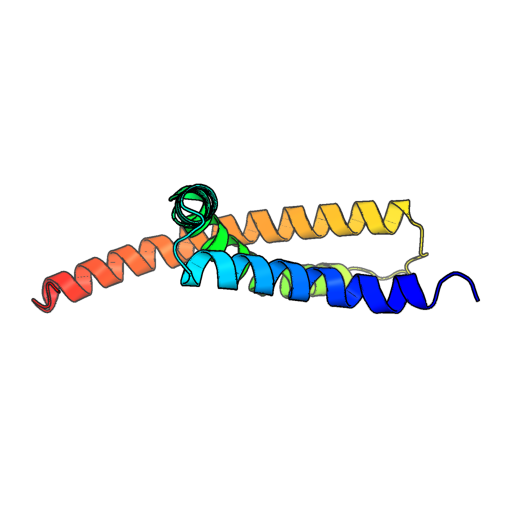 O 1
ATOM 681 N N . TRP A 1 88 ? 7.639 4.191 -6.854 1.00 89.12 88 TRP A N 1
A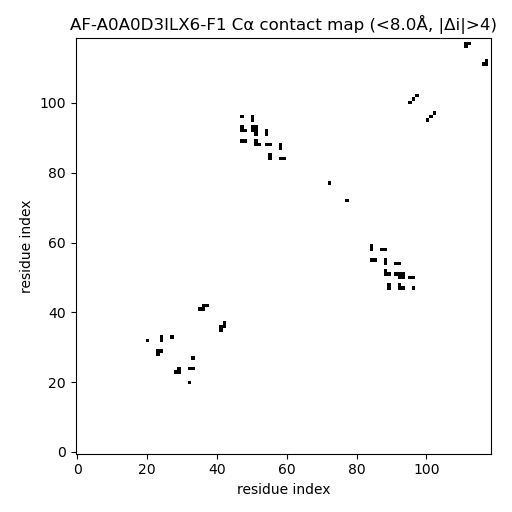TOM 682 C CA . TRP A 1 88 ? 6.653 5.136 -7.387 1.00 89.12 88 TRP A CA 1
ATOM 683 C C . TRP A 1 88 ? 5.252 4.928 -6.807 1.00 89.12 88 TRP A C 1
ATOM 685 O O . TRP A 1 88 ? 4.602 5.900 -6.419 1.00 89.12 88 TRP A O 1
ATOM 695 N N . ALA A 1 89 ? 4.793 3.678 -6.696 1.00 89.12 89 ALA A N 1
ATOM 696 C CA . ALA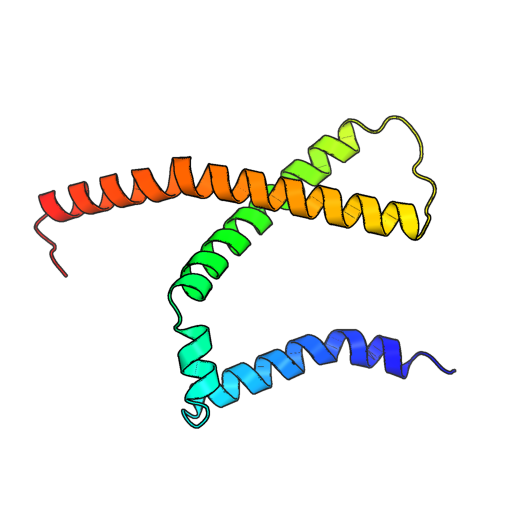 A 1 89 ? 3.485 3.372 -6.122 1.00 89.12 89 ALA A CA 1
ATOM 697 C C . ALA A 1 89 ? 3.399 3.788 -4.645 1.00 89.12 89 ALA A C 1
ATOM 699 O O . ALA A 1 89 ? 2.394 4.360 -4.231 1.00 89.12 89 ALA A O 1
ATOM 700 N N . SER A 1 90 ? 4.457 3.558 -3.861 1.00 86.88 90 SER A N 1
ATOM 701 C CA . SER A 1 90 ? 4.501 3.956 -2.448 1.00 86.88 90 SER A CA 1
ATOM 702 C C . SER A 1 90 ? 4.567 5.476 -2.258 1.00 86.88 90 SER A C 1
ATOM 704 O O . SER A 1 90 ? 3.847 6.006 -1.413 1.00 86.88 90 SER A O 1
ATOM 706 N N . LEU A 1 91 ? 5.342 6.198 -3.075 1.00 89.44 91 LEU A N 1
ATOM 707 C CA . LEU A 1 91 ? 5.382 7.666 -3.051 1.00 89.44 91 LEU A CA 1
ATOM 708 C C . LEU A 1 91 ? 4.022 8.288 -3.388 1.00 89.44 91 LEU A C 1
ATOM 710 O O . LEU A 1 91 ? 3.545 9.168 -2.673 1.00 89.44 91 LEU A O 1
ATOM 714 N N . LEU A 1 92 ? 3.370 7.818 -4.451 1.00 87.12 92 LEU A N 1
ATOM 715 C CA . LEU A 1 92 ? 2.062 8.335 -4.852 1.00 87.12 92 LEU A CA 1
ATOM 716 C C . LEU A 1 92 ? 0.958 7.953 -3.859 1.00 87.12 92 LEU A C 1
ATOM 718 O O . LEU A 1 92 ? 0.077 8.766 -3.591 1.00 87.12 92 LEU A O 1
ATOM 722 N N . ALA A 1 93 ? 1.024 6.760 -3.263 1.00 87.81 93 ALA A N 1
ATOM 723 C CA . ALA A 1 93 ? 0.122 6.365 -2.184 1.00 87.81 93 ALA A CA 1
ATOM 724 C C . ALA A 1 93 ? 0.258 7.271 -0.959 1.00 87.81 93 ALA A C 1
ATOM 726 O O . ALA A 1 93 ? -0.750 7.675 -0.385 1.00 87.81 93 ALA A O 1
ATOM 727 N N . LEU A 1 94 ? 1.490 7.634 -0.582 1.00 86.00 94 LEU A N 1
ATOM 728 C CA . LEU A 1 94 ? 1.744 8.584 0.503 1.00 86.00 94 LEU A CA 1
ATOM 729 C C . LEU A 1 94 ? 1.137 9.953 0.193 1.00 86.00 94 LEU A C 1
ATOM 731 O O . LEU A 1 94 ? 0.486 10.537 1.059 1.00 86.00 94 LEU A O 1
ATOM 735 N N . LEU A 1 95 ? 1.304 10.444 -1.037 1.00 85.81 95 LEU A N 1
ATOM 736 C CA . LEU A 1 95 ? 0.711 11.709 -1.473 1.00 85.81 95 LEU A CA 1
ATOM 737 C C . LEU A 1 95 ? -0.818 11.663 -1.436 1.00 85.81 95 LEU A C 1
ATOM 739 O O . LEU A 1 95 ? -1.436 12.570 -0.886 1.00 85.81 95 LEU A O 1
ATOM 743 N N . LEU A 1 96 ? -1.428 10.599 -1.959 1.00 85.00 96 LEU A N 1
ATOM 744 C CA .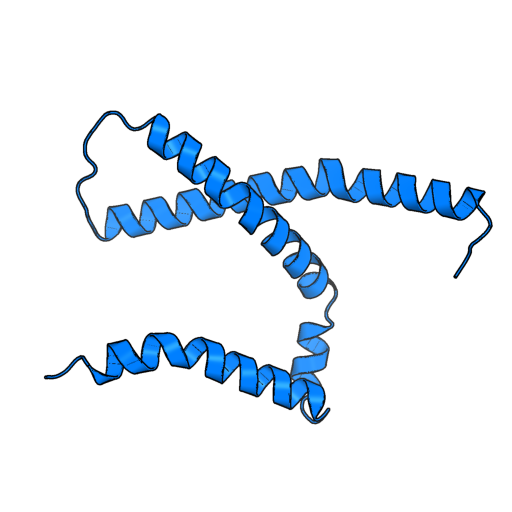 LEU A 1 96 ? -2.879 10.417 -1.955 1.00 85.00 96 LEU A CA 1
ATOM 745 C C . LEU A 1 96 ? -3.426 10.331 -0.525 1.00 85.00 96 LEU A C 1
ATOM 747 O O . LEU A 1 96 ? -4.420 10.974 -0.196 1.00 85.00 96 LEU A O 1
ATOM 751 N N . TRP A 1 97 ? -2.734 9.615 0.357 1.00 83.25 97 TRP A N 1
ATOM 752 C CA . TRP A 1 97 ? -3.094 9.515 1.767 1.00 83.25 97 TRP A CA 1
ATOM 753 C C . TRP A 1 97 ? -3.020 10.871 2.494 1.00 83.25 97 TRP A C 1
ATOM 755 O O . TRP A 1 97 ? -3.931 11.250 3.234 1.00 83.25 97 TRP A O 1
ATOM 765 N N . LEU A 1 98 ? -1.957 11.646 2.259 1.00 81.56 98 LEU A N 1
ATOM 766 C CA . LEU A 1 98 ? -1.777 12.978 2.846 1.00 81.56 98 LEU A CA 1
ATOM 767 C C . LEU A 1 98 ? -2.782 14.008 2.315 1.00 81.56 98 LEU A C 1
ATOM 769 O O . LEU A 1 98 ? -3.274 14.821 3.097 1.00 81.56 98 LEU A O 1
ATOM 773 N N . LEU A 1 99 ? -3.070 13.981 1.012 1.00 80.00 99 LEU A N 1
ATOM 774 C CA . LEU A 1 99 ? -3.874 14.998 0.329 1.00 80.00 99 LEU A CA 1
ATOM 775 C C . LEU A 1 99 ? -5.371 14.696 0.306 1.00 80.00 99 LEU A C 1
ATOM 777 O O . LEU A 1 99 ? -6.153 15.635 0.228 1.00 80.00 99 LEU A O 1
ATOM 781 N N . ALA A 1 100 ? -5.785 13.429 0.349 1.00 77.38 100 ALA A N 1
ATOM 782 C CA . ALA A 1 100 ? -7.195 13.053 0.265 1.00 77.38 100 ALA A CA 1
ATOM 783 C C . ALA A 1 100 ? -7.721 12.524 1.602 1.00 77.38 100 ALA A C 1
ATOM 785 O O . ALA A 1 100 ? -8.687 13.066 2.137 1.00 77.38 100 ALA A O 1
ATOM 786 N N . GLU A 1 101 ? -7.074 11.510 2.184 1.00 80.31 101 GLU A N 1
ATOM 787 C CA . GLU A 1 101 ? -7.619 10.848 3.376 1.00 80.31 101 GLU A CA 1
ATOM 788 C C . GLU A 1 101 ? -7.569 11.732 4.626 1.00 80.31 101 GLU A C 1
ATOM 790 O O . GLU A 1 101 ? -8.553 11.801 5.362 1.00 80.31 101 GLU A O 1
ATOM 795 N N . LYS A 1 102 ? -6.468 12.457 4.869 1.00 81.00 102 LYS A N 1
ATOM 796 C CA . LYS A 1 102 ? -6.36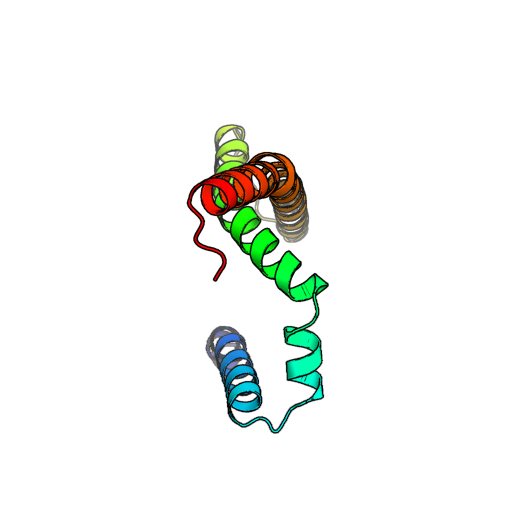7 13.359 6.032 1.00 81.00 102 LYS A CA 1
ATOM 797 C C . LYS A 1 102 ? -7.375 14.517 6.016 1.00 81.00 102 LYS A C 1
ATOM 799 O O . LYS A 1 102 ? -8.044 14.713 7.034 1.00 81.00 102 LYS A O 1
ATOM 804 N N . PRO A 1 103 ? -7.515 15.304 4.932 1.00 80.56 103 PRO A N 1
ATOM 805 C CA . PRO A 1 103 ? -8.510 16.370 4.917 1.00 80.56 103 PRO A CA 1
ATOM 806 C C . PRO A 1 103 ? -9.939 15.825 4.903 1.00 80.56 103 PRO A C 1
ATOM 808 O O . PRO A 1 103 ? -10.783 16.390 5.593 1.00 80.56 103 PRO A O 1
ATOM 811 N N . ALA A 1 104 ? -10.215 14.710 4.215 1.00 81.81 104 ALA A N 1
ATOM 812 C CA . ALA A 1 104 ? -11.535 14.079 4.256 1.00 81.81 104 ALA A CA 1
ATOM 813 C C . ALA A 1 104 ? -11.902 13.607 5.671 1.00 81.81 104 ALA A C 1
ATOM 815 O O . ALA A 1 104 ? -13.025 13.830 6.118 1.00 81.81 104 ALA A O 1
ATOM 816 N N . ALA A 1 105 ? -10.951 13.031 6.413 1.00 82.12 105 ALA A N 1
ATOM 817 C CA . ALA A 1 105 ? -11.156 12.638 7.804 1.00 82.12 105 ALA A CA 1
ATOM 818 C C . ALA A 1 105 ? -11.440 13.847 8.711 1.00 82.12 105 ALA A C 1
ATOM 820 O O . ALA A 1 105 ? -12.346 13.788 9.542 1.00 82.12 105 ALA A O 1
ATOM 821 N N . ASN A 1 106 ? -10.726 14.961 8.524 1.00 84.00 106 ASN A N 1
ATOM 822 C CA . ASN A 1 106 ? -10.983 16.194 9.274 1.00 84.00 106 ASN A CA 1
ATOM 823 C C . ASN A 1 106 ? -12.355 16.801 8.943 1.00 84.00 106 ASN A C 1
ATOM 825 O O . ASN A 1 106 ? -13.072 17.228 9.847 1.00 84.00 106 ASN A O 1
ATOM 829 N N . LEU A 1 107 ? -12.748 16.815 7.667 1.00 84.88 107 LEU A N 1
ATOM 830 C CA . LEU A 1 107 ? -14.069 17.285 7.241 1.00 84.88 107 LEU A CA 1
ATOM 831 C C . LEU A 1 107 ? -15.188 16.398 7.795 1.00 84.88 107 LEU A C 1
ATOM 833 O O . LEU A 1 107 ? -16.191 16.917 8.281 1.00 84.88 107 LEU A O 1
ATOM 837 N N . LEU A 1 108 ? -15.003 15.077 7.783 1.00 85.25 108 LEU A N 1
ATOM 838 C CA . LEU A 1 108 ? -15.951 14.124 8.353 1.00 85.25 108 LEU A CA 1
ATOM 839 C C . LEU A 1 108 ? -16.086 14.300 9.869 1.00 85.25 108 LEU A C 1
ATOM 841 O O . LEU A 1 108 ? -17.201 14.322 10.383 1.00 85.25 108 LEU A O 1
ATOM 845 N N . ALA A 1 109 ? -14.972 14.483 10.582 1.00 85.25 109 ALA A N 1
ATOM 846 C CA . ALA A 1 109 ? -14.985 14.750 12.017 1.00 85.25 109 ALA A CA 1
ATOM 847 C C . ALA A 1 109 ? -15.727 16.057 12.351 1.00 85.25 109 ALA A C 1
ATOM 849 O O . ALA A 1 109 ? -16.506 16.103 13.303 1.00 85.25 109 ALA A O 1
ATOM 850 N N . LEU A 1 110 ? -15.545 17.106 11.541 1.00 87.31 110 LEU A N 1
ATOM 851 C CA . LEU A 1 110 ? -16.284 18.364 11.680 1.00 87.31 110 LEU A CA 1
ATOM 852 C C . LEU A 1 110 ? -17.779 18.191 11.374 1.00 87.31 110 LEU A C 1
ATOM 854 O O . LEU A 1 110 ? -18.612 18.711 12.115 1.00 87.31 110 LEU A O 1
ATOM 858 N N . ALA A 1 111 ? -18.131 17.450 10.321 1.00 87.00 111 ALA A N 1
ATOM 859 C CA . ALA A 1 111 ? -19.519 17.177 9.953 1.00 87.00 111 ALA A CA 1
ATOM 860 C C . ALA A 1 111 ? -20.250 16.358 11.033 1.00 87.00 111 ALA A C 1
ATOM 862 O O . ALA A 1 111 ? -21.349 16.725 11.445 1.00 87.00 111 ALA A O 1
ATOM 863 N N . LEU A 1 112 ? -19.617 15.304 11.560 1.00 85.19 112 LEU A N 1
ATOM 864 C CA . LEU A 1 112 ? -20.150 14.498 12.666 1.00 85.19 112 LEU A CA 1
ATOM 865 C C . LEU A 1 112 ? -20.267 15.310 13.962 1.00 85.19 112 LEU A C 1
ATOM 867 O O . LEU A 1 112 ? -21.282 15.224 14.652 1.00 85.19 112 LEU A O 1
ATOM 871 N N . GLY A 1 113 ? -19.285 16.170 14.253 1.00 85.88 113 GLY A N 1
ATOM 872 C CA . GLY A 1 113 ? -19.348 17.100 15.381 1.00 85.88 113 GLY A CA 1
ATOM 873 C C . GLY A 1 113 ? -20.518 18.085 15.288 1.00 85.88 113 GLY A C 1
ATOM 874 O O . GLY A 1 113 ? -21.105 18.437 16.310 1.00 85.88 113 GLY A O 1
ATOM 875 N N . ARG A 1 114 ? -20.905 18.495 14.071 1.00 80.06 114 ARG A N 1
ATOM 876 C CA . ARG A 1 114 ? -22.086 19.340 13.822 1.00 80.06 114 ARG A CA 1
ATOM 877 C C . ARG A 1 114 ? -23.411 18.581 13.926 1.00 80.06 114 ARG A C 1
ATOM 879 O O . ARG A 1 114 ? -24.414 19.199 14.263 1.00 80.06 114 ARG A O 1
ATOM 886 N N . LEU A 1 115 ? -23.415 17.274 13.674 1.00 86.19 115 LEU A N 1
ATOM 887 C CA . LEU A 1 115 ? -24.601 16.412 13.759 1.00 86.19 115 LEU A CA 1
ATOM 888 C C . LEU A 1 115 ? -24.905 15.919 15.185 1.00 86.19 115 LEU A C 1
ATOM 890 O O . LEU A 1 115 ? -25.907 15.240 15.387 1.00 86.19 115 LEU A O 1
ATOM 894 N N . GLY A 1 116 ? -24.068 16.239 16.180 1.00 75.81 116 GLY A N 1
ATOM 895 C CA . GLY A 1 116 ? -24.297 15.862 17.583 1.00 75.81 116 GLY A CA 1
ATOM 896 C C . GLY A 1 116 ? -24.165 14.360 17.875 1.00 75.81 116 GLY A C 1
ATOM 897 O O . GLY A 1 116 ? -24.319 13.945 19.021 1.00 75.81 116 GLY A O 1
ATOM 898 N N . LEU A 1 117 ? -23.829 13.548 16.870 1.00 69.94 117 LEU A N 1
ATOM 899 C CA . LEU A 1 117 ? -23.581 12.114 16.988 1.00 69.94 117 LEU A CA 1
ATOM 900 C C . LEU A 1 117 ? -22.137 11.885 17.456 1.00 69.94 117 LEU A C 1
ATOM 902 O O . LEU A 1 117 ? -21.270 11.480 16.687 1.00 69.94 117 LEU A O 1
ATOM 906 N N . LYS A 1 118 ? -21.858 12.197 18.726 1.00 57.16 118 LYS A N 1
ATOM 907 C CA . LYS A 1 118 ? -20.670 11.677 19.415 1.00 57.16 118 LYS A CA 1
ATOM 908 C C . LYS A 1 118 ? -20.983 10.246 19.857 1.00 57.16 118 LYS A C 1
ATOM 910 O O . LYS A 1 118 ? -21.600 10.062 20.902 1.00 57.16 118 LYS A O 1
ATOM 915 N N . GLY A 1 119 ? -20.620 9.276 19.023 1.00 50.09 119 GLY A N 1
ATOM 916 C CA . GLY A 1 119 ? -20.509 7.863 19.393 1.00 50.09 119 GLY A CA 1
ATOM 917 C C . GLY A 1 119 ? -19.054 7.521 19.636 1.00 50.09 119 GLY A C 1
ATOM 918 O O . GLY A 1 119 ? -18.258 7.799 18.712 1.00 50.09 119 GLY A O 1
#

Solvent-accessible surface area (backbone atoms only — not comparable to full-atom values): 6792 Å² total; per-residue (Å²): 130,90,54,62,66,57,61,58,46,63,71,45,50,56,60,53,51,51,51,52,52,51,49,37,53,73,70,63,78,35,64,67,57,45,50,56,62,66,30,68,69,48,54,52,48,53,56,43,50,52,42,16,59,67,43,34,58,58,54,50,49,57,54,55,76,70,52,90,66,89,80,80,90,43,75,68,54,51,55,54,50,52,54,51,52,51,52,52,18,48,55,52,16,50,48,47,46,62,70,46,52,51,54,50,51,53,52,49,52,52,52,38,64,72,68,70,65,83,125

Radius of gyration: 20.78 Å; Cα contacts (8 Å, |Δi|>4): 44; chains: 1; bounding box: 43×54×51 Å

Mean predicted aligned error: 8.84 Å